Protein AF-A0A6G2VCV6-F1 (afdb_monomer_lite)

Foldseek 3Di:
DPDDVQVVCVVVVNHDDDPVNPDPDCVVVDQDPDPVDDDDDD

Secondary structure (DSSP, 8-state):
-PPPHHHHHHHTT-PPPPGGGGSPPGGGT-----TT------

pLDDT: mean 73.21, std 11.22, range [57.69, 90.31]

Structure (mmCIF, N/CA/C/O backbone):
data_AF-A0A6G2VCV6-F1
#
_entry.id   AF-A0A6G2VCV6-F1
#
loop_
_atom_site.group_PDB
_atom_site.id
_atom_site.type_symbol
_atom_site.label_atom_id
_atom_site.label_alt_id
_atom_site.label_comp_id
_atom_site.label_asym_id
_atom_site.label_entity_id
_atom_site.label_seq_id
_atom_site.pdbx_PDB_ins_code
_atom_site.Cartn_x
_atom_site.Cartn_y
_atom_site.Cartn_z
_atom_site.occupancy
_atom_site.B_iso_or_equiv
_atom_site.auth_seq_id
_atom_site.auth_comp_id
_atom_site.auth_asym_id
_atom_site.auth_atom_id
_atom_site.pdbx_PDB_model_num
ATOM 1 N N . GLY A 1 1 ? 20.812 -2.519 -24.710 1.00 59.34 1 GLY A N 1
ATOM 2 C CA . GLY A 1 1 ? 20.321 -3.631 -23.870 1.00 59.34 1 GLY A CA 1
ATOM 3 C C . GLY A 1 1 ? 18.815 -3.520 -23.766 1.00 59.34 1 GLY A C 1
ATOM 4 O O . GLY A 1 1 ? 18.323 -2.453 -24.127 1.00 59.34 1 GLY A O 1
ATOM 5 N N . PRO A 1 2 ? 18.091 -4.566 -23.333 1.00 70.00 2 PRO A N 1
ATOM 6 C CA . PRO A 1 2 ? 16.671 -4.408 -23.033 1.00 70.00 2 PRO A CA 1
ATOM 7 C C . PRO A 1 2 ? 16.533 -3.291 -21.995 1.00 70.00 2 PRO A C 1
ATOM 9 O O . PRO A 1 2 ? 17.402 -3.157 -21.124 1.00 70.00 2 PRO A O 1
ATOM 12 N N . GLY A 1 3 ? 15.523 -2.437 -22.164 1.00 70.81 3 GLY A N 1
ATOM 13 C CA . GLY A 1 3 ? 15.221 -1.406 -21.178 1.00 70.81 3 GLY A CA 1
ATOM 14 C C . GLY A 1 3 ? 15.030 -2.073 -19.824 1.00 70.81 3 GLY A C 1
ATOM 15 O O . GLY A 1 3 ? 14.649 -3.243 -19.747 1.00 70.81 3 GLY A O 1
ATOM 16 N N . SER A 1 4 ? 15.339 -1.366 -18.744 1.00 80.38 4 SER A N 1
ATOM 17 C CA . SER A 1 4 ? 14.992 -1.878 -17.421 1.00 80.38 4 SER A CA 1
ATOM 18 C C . SER A 1 4 ? 13.501 -2.226 -17.436 1.00 80.38 4 SER A C 1
ATOM 20 O O . SER A 1 4 ? 12.723 -1.491 -18.038 1.00 80.38 4 SER A O 1
ATOM 22 N N . GLY A 1 5 ? 13.073 -3.319 -16.797 1.00 84.06 5 GLY A N 1
ATOM 23 C CA . GLY A 1 5 ? 11.655 -3.716 -16.832 1.00 84.06 5 GLY A CA 1
ATOM 24 C C . GLY A 1 5 ? 10.701 -2.591 -16.395 1.00 84.06 5 GLY A C 1
ATOM 25 O O . GLY A 1 5 ? 9.557 -2.534 -16.823 1.00 84.06 5 GLY A O 1
ATOM 26 N N . GLU A 1 6 ? 11.190 -1.634 -15.607 1.00 82.94 6 GLU A N 1
ATOM 27 C CA . GLU A 1 6 ? 10.481 -0.408 -15.242 1.00 82.94 6 GLU A CA 1
ATOM 28 C C . GLU A 1 6 ? 10.176 0.519 -16.436 1.00 82.94 6 GLU A C 1
ATOM 30 O O . GLU A 1 6 ? 9.071 1.052 -16.520 1.00 82.94 6 GLU A O 1
ATOM 35 N N . ASP A 1 7 ? 11.106 0.669 -17.384 1.00 86.25 7 ASP A N 1
ATOM 36 C CA . ASP A 1 7 ? 10.918 1.459 -18.609 1.00 86.25 7 ASP A CA 1
ATOM 37 C C . ASP A 1 7 ? 9.877 0.811 -19.529 1.00 86.25 7 ASP A C 1
ATOM 39 O O . ASP A 1 7 ? 9.032 1.500 -20.102 1.00 86.25 7 ASP A O 1
ATOM 43 N N . GLU A 1 8 ? 9.890 -0.521 -19.626 1.00 89.44 8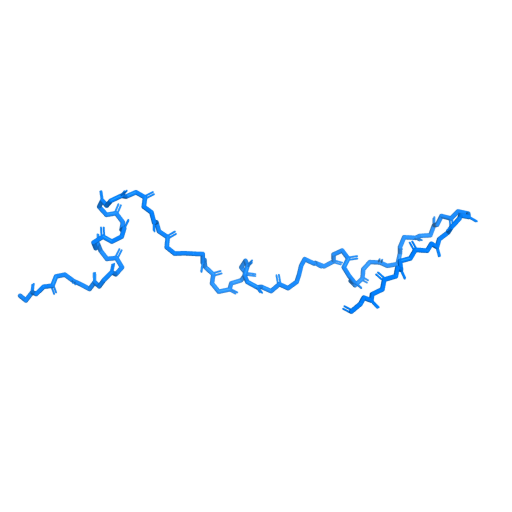 GLU A N 1
ATOM 44 C CA . GLU A 1 8 ? 8.909 -1.285 -20.406 1.00 89.44 8 GLU A CA 1
ATOM 45 C C . GLU A 1 8 ? 7.506 -1.175 -19.796 1.00 89.44 8 GLU A C 1
ATOM 47 O O . GLU A 1 8 ? 6.536 -0.886 -20.500 1.00 89.44 8 GLU A O 1
ATOM 52 N N . LEU A 1 9 ? 7.397 -1.307 -18.471 1.00 86.31 9 LEU A N 1
ATOM 53 C CA . LEU A 1 9 ? 6.137 -1.117 -17.749 1.00 86.31 9 LEU A CA 1
ATOM 54 C C . LEU A 1 9 ? 5.626 0.324 -17.866 1.00 86.31 9 LEU A C 1
ATOM 56 O O . LEU A 1 9 ? 4.420 0.546 -17.984 1.00 86.31 9 LEU A O 1
ATOM 60 N N . ARG A 1 10 ? 6.530 1.310 -17.883 1.00 84.50 10 ARG A N 1
ATOM 61 C CA . ARG A 1 10 ? 6.184 2.720 -18.089 1.00 84.50 10 ARG A CA 1
ATOM 62 C C . ARG A 1 10 ? 5.660 2.979 -19.496 1.00 84.50 10 ARG A C 1
ATOM 64 O O . ARG A 1 10 ? 4.636 3.64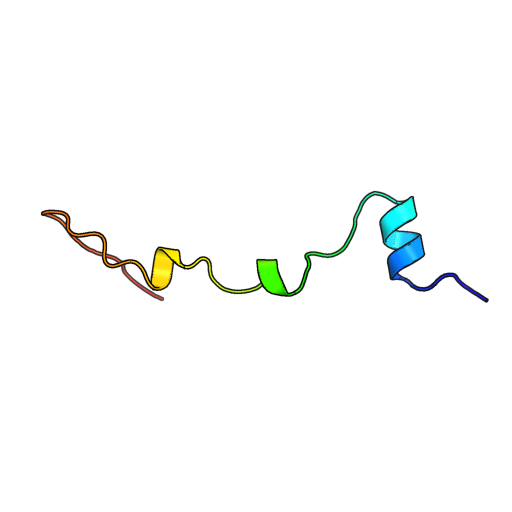3 -19.635 1.00 84.50 10 ARG A O 1
ATOM 71 N N . ALA A 1 11 ? 6.321 2.441 -20.520 1.00 89.44 11 ALA A N 1
ATOM 72 C CA . ALA A 1 11 ? 5.876 2.538 -21.909 1.00 89.44 11 ALA A CA 1
ATOM 73 C C . ALA A 1 11 ? 4.513 1.858 -22.126 1.00 89.44 11 ALA A C 1
ATOM 75 O O . ALA A 1 11 ? 3.685 2.360 -22.882 1.00 89.44 11 ALA A O 1
ATOM 76 N N . ALA A 1 12 ? 4.257 0.758 -21.415 1.00 90.31 12 ALA A N 1
ATOM 77 C CA . ALA A 1 12 ? 2.978 0.053 -21.420 1.00 90.31 12 ALA A CA 1
ATOM 78 C C . ALA A 1 12 ? 1.890 0.713 -20.542 1.00 90.31 12 ALA A C 1
ATOM 80 O O . ALA A 1 12 ? 0.759 0.234 -20.514 1.00 90.31 12 ALA A O 1
ATOM 81 N N . GLY A 1 13 ? 2.202 1.801 -19.823 1.00 87.00 13 GLY A N 1
ATOM 82 C CA . GLY A 1 13 ? 1.252 2.505 -18.954 1.00 87.00 13 GLY A CA 1
ATOM 83 C C . GLY A 1 13 ? 0.857 1.742 -17.682 1.00 87.00 13 GLY A C 1
ATOM 84 O O . GLY A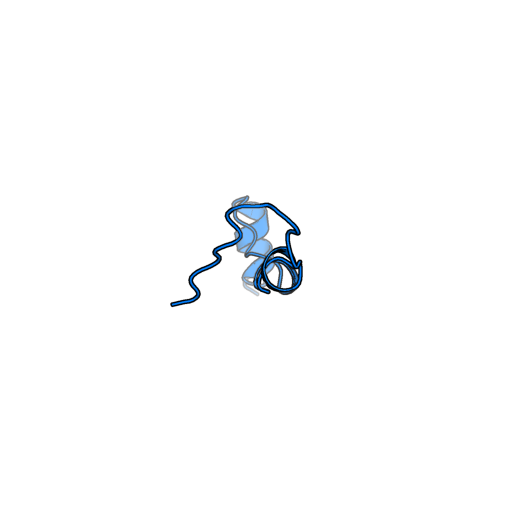 1 13 ? -0.135 2.088 -17.049 1.00 87.00 13 GLY A O 1
ATOM 85 N N . VAL A 1 14 ? 1.622 0.720 -17.291 1.00 88.56 14 VAL A N 1
ATOM 86 C CA . VAL A 1 14 ? 1.312 -0.208 -16.187 1.00 88.56 14 VAL A CA 1
ATOM 87 C C . VAL A 1 14 ? 2.402 -0.193 -15.117 1.00 88.56 14 VAL A C 1
ATOM 89 O O . VAL A 1 14 ? 2.904 -1.234 -14.691 1.00 88.56 14 VAL A O 1
ATOM 92 N N . LEU A 1 15 ? 2.794 1.008 -14.682 1.00 84.62 15 LEU A N 1
ATOM 93 C CA . LEU A 1 15 ? 3.837 1.163 -13.671 1.00 84.62 15 LEU A CA 1
ATOM 94 C C . LEU A 1 15 ? 3.521 0.335 -12.411 1.00 84.62 15 LEU A C 1
ATOM 96 O O . LEU A 1 15 ? 2.393 0.364 -11.911 1.00 84.62 15 LEU A O 1
ATOM 100 N N . PRO A 1 16 ? 4.516 -0.385 -11.870 1.00 82.12 16 PRO A N 1
ATOM 101 C CA . PRO A 1 16 ? 4.320 -1.183 -10.675 1.00 82.12 16 PRO A CA 1
ATOM 1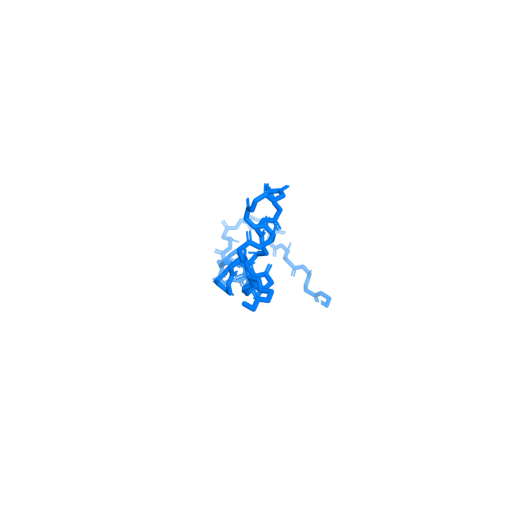02 C C . PRO A 1 16 ? 4.020 -0.280 -9.473 1.00 82.12 16 PRO A C 1
ATOM 104 O O . PRO A 1 16 ? 4.567 0.815 -9.339 1.00 82.12 16 PRO A O 1
ATOM 107 N N . VAL A 1 17 ? 3.174 -0.767 -8.559 1.00 82.06 17 VAL A N 1
ATOM 108 C CA . VAL A 1 17 ? 2.839 -0.065 -7.311 1.00 82.06 17 VAL A CA 1
ATOM 109 C C . VAL A 1 17 ? 4.119 0.280 -6.550 1.00 82.06 17 VAL A C 1
ATOM 111 O O . VAL A 1 17 ? 4.905 -0.613 -6.195 1.00 82.06 17 VAL A O 1
ATOM 114 N N . GLY A 1 18 ? 4.300 1.578 -6.286 1.00 83.06 18 GLY A N 1
ATOM 115 C CA . GLY A 1 18 ? 5.430 2.108 -5.530 1.00 83.06 18 GLY A CA 1
ATOM 116 C C . GLY A 1 18 ? 5.485 1.531 -4.116 1.00 83.06 18 GLY A C 1
ATOM 117 O O . GLY A 1 18 ? 4.457 1.234 -3.511 1.00 83.06 18 GLY A O 1
ATOM 118 N N . ALA A 1 19 ? 6.692 1.381 -3.568 1.00 80.56 19 ALA A N 1
ATOM 119 C CA . ALA A 1 19 ? 6.910 0.693 -2.292 1.00 80.56 19 ALA A CA 1
ATOM 120 C C . ALA A 1 19 ? 6.077 1.261 -1.124 1.00 80.56 19 ALA A C 1
ATOM 122 O O . ALA A 1 19 ? 5.636 0.504 -0.263 1.00 80.56 19 ALA A O 1
ATOM 123 N N . ALA A 1 20 ? 5.817 2.573 -1.111 1.00 76.88 20 ALA A N 1
ATOM 124 C CA . ALA A 1 20 ? 4.997 3.224 -0.088 1.00 76.88 20 ALA A CA 1
ATOM 125 C C . ALA A 1 20 ? 3.518 2.800 -0.135 1.00 76.88 20 ALA A C 1
ATOM 127 O O . ALA A 1 20 ? 2.909 2.621 0.912 1.00 76.88 20 ALA A O 1
ATOM 128 N N . ALA A 1 21 ? 2.965 2.570 -1.327 1.00 80.81 21 ALA A N 1
ATOM 129 C CA . ALA A 1 21 ? 1.575 2.151 -1.517 1.00 80.81 21 ALA A CA 1
ATOM 130 C C . ALA A 1 21 ? 1.349 0.651 -1.242 1.00 80.81 21 ALA A C 1
ATOM 132 O O . ALA A 1 21 ? 0.215 0.187 -1.246 1.00 80.81 21 ALA A O 1
ATOM 133 N N . ARG A 1 22 ? 2.422 -0.113 -0.986 1.00 82.12 22 ARG A N 1
ATOM 134 C CA . ARG A 1 22 ? 2.343 -1.505 -0.505 1.00 82.12 22 ARG A CA 1
ATOM 135 C C . ARG A 1 22 ? 2.239 -1.599 1.015 1.00 82.12 22 ARG A C 1
ATOM 137 O O . ARG A 1 22 ? 2.064 -2.694 1.540 1.00 82.12 22 ARG A O 1
ATOM 144 N N . ARG A 1 23 ? 2.427 -0.483 1.724 1.00 80.19 23 ARG A N 1
ATOM 145 C CA . ARG A 1 23 ? 2.264 -0.440 3.176 1.00 80.19 23 ARG A CA 1
ATOM 146 C C . ARG A 1 23 ? 0.770 -0.393 3.504 1.00 80.19 23 ARG A C 1
ATOM 148 O O . ARG A 1 23 ? 0.019 0.199 2.725 1.00 80.19 23 ARG A O 1
ATOM 155 N N . PRO A 1 24 ? 0.338 -0.983 4.630 1.00 73.88 24 PRO A N 1
ATOM 156 C CA . PRO A 1 24 ? -1.030 -0.821 5.094 1.00 73.88 24 PRO A CA 1
ATOM 157 C C . PRO A 1 24 ? -1.353 0.669 5.203 1.00 73.88 24 PRO A C 1
ATOM 159 O O . PRO A 1 24 ? -0.514 1.456 5.647 1.00 73.88 24 PRO A O 1
ATOM 162 N N . ALA A 1 25 ? -2.547 1.068 4.769 1.00 72.25 25 ALA A N 1
ATOM 163 C CA . ALA A 1 25 ? -3.002 2.429 5.001 1.00 72.25 25 ALA A CA 1
ATOM 164 C C . ALA A 1 25 ? -3.033 2.683 6.517 1.00 72.25 25 ALA A C 1
ATOM 166 O O . ALA A 1 25 ? -3.445 1.810 7.283 1.00 72.25 25 ALA A O 1
ATOM 167 N N . SER A 1 26 ? -2.659 3.889 6.948 1.00 70.62 26 SER A N 1
ATOM 168 C CA . SER A 1 26 ? -2.691 4.310 8.359 1.00 70.62 26 SER A CA 1
ATOM 169 C C . SER A 1 26 ? -4.094 4.276 8.985 1.00 70.62 26 SER A C 1
ATOM 171 O O . SER A 1 26 ? -4.250 4.614 10.149 1.00 70.62 26 SER A O 1
ATOM 173 N N . VAL A 1 27 ? -5.121 3.864 8.234 1.00 63.12 27 VAL A N 1
ATOM 174 C CA . VAL A 1 27 ? -6.450 3.503 8.742 1.00 63.12 27 VAL A CA 1
ATOM 175 C C . VAL A 1 27 ? -6.391 2.360 9.766 1.00 63.12 27 VAL A C 1
ATOM 177 O O . VAL A 1 27 ? -7.271 2.267 10.605 1.00 63.12 27 VAL A O 1
ATOM 180 N N . LEU A 1 28 ? -5.340 1.527 9.746 1.00 59.56 28 LEU A N 1
ATOM 181 C CA . LEU A 1 28 ? -5.094 0.524 10.792 1.00 59.56 28 LEU A CA 1
ATOM 182 C C . LEU A 1 28 ? -4.440 1.112 12.058 1.00 59.56 28 LEU A C 1
ATOM 184 O O . LEU A 1 28 ? -4.533 0.506 13.120 1.00 59.56 28 LEU A O 1
ATOM 188 N N . ASP A 1 29 ? -3.797 2.280 11.948 1.00 62.53 29 ASP A N 1
ATOM 189 C CA . ASP A 1 29 ? -3.214 3.021 13.079 1.00 62.53 29 ASP A CA 1
ATOM 190 C C . ASP A 1 29 ? -4.201 4.048 13.663 1.00 62.53 29 ASP A C 1
ATOM 192 O O . ASP A 1 29 ? -3.934 4.670 14.695 1.00 62.53 29 ASP A O 1
ATOM 196 N N . HIS A 1 30 ? -5.337 4.267 12.994 1.00 61.41 30 HIS A N 1
ATOM 197 C CA . HIS A 1 30 ? -6.337 5.236 13.410 1.00 61.41 30 HIS A CA 1
ATOM 198 C C . HIS A 1 30 ? -7.354 4.573 14.343 1.00 61.41 30 HIS A C 1
ATOM 200 O O . HIS A 1 30 ? -8.158 3.749 13.915 1.00 61.41 30 HIS A O 1
ATOM 206 N N . GLN A 1 31 ? -7.338 4.945 15.627 1.00 59.66 31 GLN A N 1
ATOM 207 C CA . GLN A 1 31 ? -8.470 4.662 16.508 1.00 59.66 31 GLN A CA 1
ATOM 208 C C . GLN A 1 31 ? -9.640 5.570 16.110 1.00 59.66 31 GLN A C 1
ATOM 210 O O . GLN A 1 31 ? -9.649 6.751 16.453 1.00 59.66 31 GLN A O 1
ATOM 215 N N . GLU A 1 32 ? -10.615 5.026 15.381 1.00 60.09 32 GLU A N 1
ATOM 216 C CA . GLU A 1 32 ? -11.905 5.690 15.180 1.00 60.09 32 GLU A CA 1
ATOM 217 C C . GLU A 1 32 ? -12.704 5.647 16.491 1.00 60.09 32 GLU A C 1
ATOM 219 O O . GLU A 1 32 ? -13.207 4.602 16.906 1.00 60.09 32 GLU A O 1
ATOM 224 N N . GLU A 1 33 ? -12.805 6.787 17.176 1.00 60.50 33 GLU A N 1
ATOM 225 C CA . GLU A 1 33 ? -13.642 6.948 18.367 1.00 60.50 33 GLU A CA 1
ATOM 226 C C . GLU A 1 33 ? -15.113 7.089 17.927 1.00 60.50 33 GLU A C 1
ATOM 228 O O . GLU A 1 33 ? -15.596 8.180 17.626 1.00 60.50 33 GLU A O 1
ATOM 233 N N . GLY A 1 34 ? -15.822 5.960 17.824 1.00 61.62 34 GLY A N 1
ATOM 234 C CA . GLY A 1 34 ? -17.250 5.900 17.492 1.00 61.62 34 GLY A CA 1
ATOM 235 C C . GLY A 1 34 ? -18.015 4.909 18.386 1.00 61.62 34 GLY A C 1
ATOM 236 O O . GLY A 1 34 ? -17.422 3.945 18.871 1.00 61.62 34 GLY A O 1
ATOM 237 N N . PRO A 1 35 ? -19.328 5.108 18.618 1.00 58.94 35 PRO A N 1
ATOM 238 C CA . PRO A 1 35 ? -20.084 4.392 19.656 1.00 58.94 35 PRO A CA 1
ATOM 239 C C . PRO A 1 35 ? -20.265 2.876 19.428 1.00 58.94 35 PRO A C 1
ATOM 241 O O . PRO A 1 35 ? -20.565 2.174 20.389 1.00 58.94 35 PRO A O 1
ATOM 244 N N . ASP A 1 36 ? -20.021 2.364 18.215 1.00 64.31 36 ASP A N 1
ATOM 245 C CA . ASP A 1 36 ? -20.076 0.929 17.861 1.00 64.31 36 ASP A CA 1
ATOM 246 C C . ASP A 1 36 ? -18.684 0.325 17.536 1.00 64.31 36 ASP A C 1
ATOM 248 O O . ASP A 1 36 ? -18.595 -0.746 16.939 1.00 64.31 36 ASP A O 1
ATOM 252 N N . GLY A 1 37 ? -17.597 1.025 17.901 1.00 60.06 37 GLY A N 1
ATOM 253 C CA . GLY A 1 37 ? -16.202 0.831 17.468 1.00 60.06 37 GLY A CA 1
ATOM 254 C C . GLY A 1 37 ? -15.665 -0.605 17.379 1.00 60.06 37 GLY A C 1
ATOM 255 O O . GLY A 1 37 ? -14.959 -1.072 18.271 1.00 60.06 37 GLY A O 1
ATOM 256 N N . GLN A 1 38 ? -15.912 -1.282 16.255 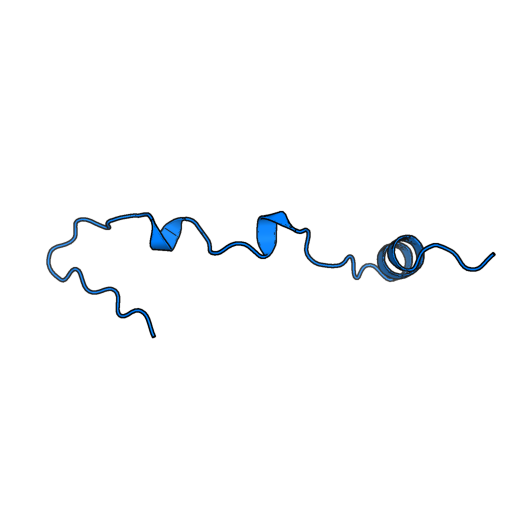1.00 66.69 38 GLN A N 1
ATOM 257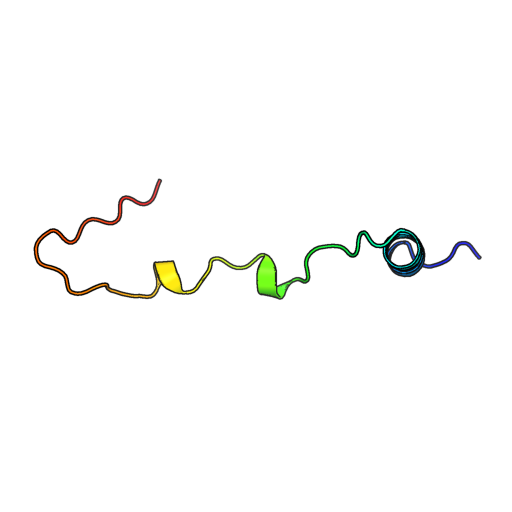 C CA . GLN A 1 38 ? -15.292 -2.566 15.931 1.00 66.69 38 GLN A CA 1
ATOM 258 C C . GLN A 1 38 ? -14.506 -2.506 14.622 1.00 66.69 38 GLN A C 1
ATOM 260 O O . GLN A 1 38 ? -15.072 -2.397 13.537 1.00 66.69 38 GLN A O 1
ATOM 265 N N . PHE A 1 39 ? -13.194 -2.714 14.752 1.00 60.88 39 PHE A N 1
ATOM 266 C CA . PHE A 1 39 ? -12.329 -3.230 13.697 1.00 60.88 39 PHE A CA 1
ATOM 267 C C . PHE A 1 39 ? -11.987 -4.685 14.026 1.00 60.88 39 PHE A C 1
ATOM 269 O O . PHE A 1 39 ? -11.385 -4.960 15.063 1.00 60.88 39 PHE A O 1
ATOM 276 N N . ALA A 1 40 ? -12.350 -5.625 13.153 1.00 58.81 40 ALA A N 1
ATOM 277 C CA . ALA A 1 40 ? -11.834 -6.990 13.207 1.00 58.81 40 ALA A CA 1
ATOM 278 C C . ALA A 1 40 ? -10.645 -7.100 12.245 1.00 58.81 40 ALA A C 1
ATOM 280 O O . ALA A 1 40 ? -10.812 -6.965 11.033 1.00 58.81 40 ALA A O 1
ATOM 281 N N . LEU A 1 41 ? -9.450 -7.330 12.790 1.00 60.41 41 LEU A N 1
ATOM 282 C CA . LEU A 1 41 ? -8.259 -7.671 12.012 1.00 60.41 41 LEU A CA 1
ATOM 283 C C . LEU A 1 41 ? -8.175 -9.203 11.917 1.00 60.41 41 LEU A C 1
ATOM 285 O O . LEU A 1 41 ? -8.112 -9.865 12.955 1.00 60.41 41 LEU A O 1
ATOM 289 N N . LEU A 1 42 ? -8.219 -9.747 10.693 1.00 57.69 42 LEU A N 1
ATOM 290 C CA . LEU A 1 42 ? -7.887 -11.147 10.380 1.00 57.69 42 LEU A CA 1
ATOM 291 C C . LEU A 1 42 ? -6.403 -11.266 10.028 1.00 57.69 42 LEU A C 1
ATOM 293 O O . LEU A 1 42 ? -5.938 -10.431 9.217 1.00 57.69 42 LEU A O 1
#

Sequence (42 aa):
GPGSGEDELRAAGVLPVGAAARRPASVLDHQEEGPDGQFALL

Radius of gyration: 18.48 Å; chains: 1; bounding box: 40×18×44 Å